Protein AF-A0A2M7YUF9-F1 (afdb_monomer)

Solvent-accessible surface area (backbone atoms only — not comparable to full-atom values): 6495 Å² total; per-residue (Å²): 114,73,64,61,55,50,53,52,50,51,51,51,51,52,52,50,52,50,50,50,64,77,37,62,90,40,57,42,71,44,78,54,97,93,40,81,44,72,68,41,44,47,64,59,57,52,51,52,52,49,51,53,54,47,51,54,51,48,51,55,50,52,54,51,51,53,51,50,53,52,49,52,55,50,55,52,52,52,52,57,48,52,54,47,53,54,50,52,65,68,66,53,77,84,82,85,79,76,92,76,76,80,88,83,84,77,91,133

Secondary structure (DSSP, 8-state):
-HHHHHHHHHHHHHHHHHHHHHTTT-EEEEEETTEEEEEEEHHHHHHHHHHHHHHHHHHHHHHHHHHHHHHHHHHHHHHHHHHHHHHHHHHS---S------------

pLDDT: mean 87.33, std 14.33, range [48.59, 98.06]

Radius of gyration: 35.57 Å; Cα contacts (8 Å, |Δi|>4): 32; chains: 1; bounding box: 66×35×110 Å

Sequence (108 aa):
MWFFKGILFLILLFVLAYFFITNSGQAVDLHFFGKLYPAISVYWVVVVSYLLGFLTSFLVAAFREFRLHRQHRGLRKEIEAKDREIAELRTLPLRNSTGDKPETDDDA

Foldseek 3Di:
DVVVVVVVVVVVVVVVVVVCVVQVCPFDWDCDPNDTDGGHRPVVVVVVVVVVVVVVVVVVVVVVVVVVVVVVVVVVVVVVVVVVVVVVVVPPPPPDDPPCDDDDDDDD

Structure (mmCIF, N/CA/C/O backbone):
data_AF-A0A2M7YUF9-F1
#
_entry.id   AF-A0A2M7YUF9-F1
#
loop_
_atom_site.group_PDB
_atom_site.id
_atom_site.type_symbol
_atom_site.label_atom_id
_atom_site.label_alt_id
_atom_site.label_comp_id
_atom_site.label_asym_id
_atom_site.label_entity_id
_atom_site.label_seq_id
_atom_site.pdbx_PDB_ins_code
_atom_site.Cartn_x
_atom_site.Cartn_y
_atom_site.Cartn_z
_atom_site.occupancy
_atom_site.B_iso_or_equiv
_atom_site.auth_seq_id
_atom_site.auth_comp_id
_atom_site.auth_asym_id
_atom_site.auth_atom_id
_atom_site.pdbx_PDB_model_num
ATOM 1 N N . MET A 1 1 ? 9.945 9.395 14.363 1.00 69.69 1 MET A N 1
ATOM 2 C CA . MET A 1 1 ? 10.384 10.735 13.920 1.00 69.69 1 MET A CA 1
ATOM 3 C C . MET A 1 1 ? 9.861 10.992 12.512 1.00 69.69 1 MET A C 1
ATOM 5 O O . MET A 1 1 ? 10.176 10.231 11.605 1.00 69.69 1 MET A O 1
ATOM 9 N N . TRP A 1 2 ? 8.995 11.991 12.347 1.00 90.19 2 TRP A N 1
ATOM 10 C CA . TRP A 1 2 ? 8.293 12.273 11.086 1.00 90.19 2 TRP A CA 1
ATOM 11 C C . TRP A 1 2 ? 9.253 12.656 9.944 1.00 90.19 2 TRP A C 1
ATOM 13 O O . TRP A 1 2 ? 9.094 12.181 8.825 1.00 90.19 2 TRP A O 1
ATOM 23 N N . PHE A 1 3 ? 10.336 13.369 10.270 1.00 94.12 3 PHE A N 1
ATOM 24 C CA . PHE A 1 3 ? 11.407 13.730 9.333 1.00 94.12 3 PHE A CA 1
ATOM 25 C C . PHE A 1 3 ? 12.074 12.529 8.649 1.00 94.12 3 PHE A C 1
ATOM 27 O O . PHE A 1 3 ? 12.182 12.503 7.428 1.00 94.12 3 PHE A O 1
ATOM 34 N N . PHE A 1 4 ? 12.469 11.502 9.408 1.00 95.19 4 PHE A N 1
ATOM 35 C CA . PHE A 1 4 ? 13.097 10.301 8.839 1.00 95.19 4 PHE A CA 1
ATOM 36 C C . PHE A 1 4 ? 12.156 9.549 7.894 1.00 95.19 4 PHE A C 1
ATOM 38 O O . PHE A 1 4 ? 12.587 9.069 6.851 1.00 95.19 4 PHE A O 1
ATOM 45 N N . LYS A 1 5 ? 10.859 9.488 8.227 1.00 93.88 5 LYS A N 1
ATOM 46 C CA . LYS A 1 5 ? 9.838 8.918 7.336 1.00 93.88 5 LYS A CA 1
ATOM 47 C C . LYS A 1 5 ? 9.702 9.734 6.050 1.00 93.88 5 LYS A C 1
ATOM 49 O O . LYS A 1 5 ? 9.604 9.140 4.984 1.00 93.88 5 LYS A O 1
ATOM 54 N N . GLY A 1 6 ? 9.746 11.063 6.147 1.00 95.88 6 GLY A N 1
ATOM 55 C CA . GLY A 1 6 ? 9.727 11.956 4.988 1.00 95.88 6 GLY A CA 1
ATOM 56 C C . GLY A 1 6 ? 10.934 11.758 4.068 1.00 95.88 6 GLY A C 1
ATOM 57 O O . GLY A 1 6 ? 10.758 11.570 2.869 1.00 95.88 6 GLY A O 1
ATOM 58 N N . ILE A 1 7 ? 12.147 11.718 4.628 1.00 97.19 7 ILE A N 1
ATOM 59 C CA . ILE A 1 7 ? 13.383 11.477 3.864 1.00 97.19 7 ILE A CA 1
ATOM 60 C C . ILE A 1 7 ? 13.350 10.101 3.194 1.00 97.19 7 ILE A C 1
ATOM 62 O O . ILE A 1 7 ? 13.641 9.990 2.007 1.00 97.19 7 ILE A O 1
ATOM 66 N N . LEU A 1 8 ? 12.946 9.058 3.923 1.00 96.75 8 LEU A N 1
ATOM 67 C CA . LEU A 1 8 ? 12.827 7.711 3.368 1.00 96.75 8 LEU A CA 1
ATOM 68 C C . LEU A 1 8 ? 11.819 7.662 2.210 1.00 96.75 8 LEU A C 1
ATOM 70 O O . LEU A 1 8 ? 12.094 7.045 1.183 1.00 96.75 8 LEU A O 1
ATOM 74 N N . PHE A 1 9 ? 10.675 8.334 2.355 1.00 95.81 9 PHE A N 1
ATOM 75 C CA . PHE A 1 9 ? 9.665 8.421 1.301 1.00 95.81 9 PHE A CA 1
ATOM 76 C C . PHE A 1 9 ? 10.179 9.179 0.072 1.00 95.81 9 PHE A C 1
ATOM 78 O O . PHE A 1 9 ? 9.943 8.749 -1.053 1.00 95.81 9 PHE A O 1
ATOM 85 N N . LEU A 1 10 ? 10.930 10.265 0.277 1.00 96.56 10 LEU A N 1
ATOM 86 C CA . LEU A 1 10 ? 11.544 11.023 -0.811 1.00 96.56 10 LEU A CA 1
ATOM 87 C C . LEU A 1 10 ? 12.566 10.174 -1.580 1.00 96.56 10 LEU A C 1
ATOM 89 O O . LEU A 1 10 ? 12.536 10.147 -2.807 1.00 96.56 10 LEU A O 1
ATOM 93 N N . ILE A 1 11 ? 13.429 9.440 -0.871 1.00 97.56 11 ILE A N 1
ATOM 94 C CA . ILE A 1 11 ? 14.392 8.514 -1.488 1.00 97.56 11 ILE A CA 1
ATOM 95 C C . ILE A 1 11 ? 13.653 7.447 -2.297 1.00 97.56 11 ILE A C 1
ATOM 97 O O . ILE A 1 11 ? 13.990 7.214 -3.455 1.00 97.56 11 ILE A O 1
ATOM 101 N N . LEU A 1 12 ? 12.616 6.836 -1.717 1.00 95.56 12 LEU A N 1
ATOM 102 C CA . LEU A 1 12 ? 11.803 5.833 -2.401 1.00 95.56 12 LEU A CA 1
ATOM 103 C C . LEU A 1 12 ? 11.177 6.388 -3.688 1.00 95.56 12 LEU A C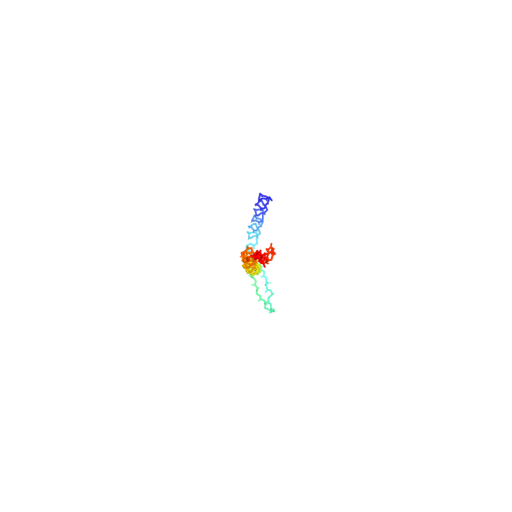 1
ATOM 105 O O . LEU A 1 12 ? 11.209 5.714 -4.715 1.00 95.56 12 LEU A O 1
ATOM 109 N N . LEU A 1 13 ? 10.652 7.617 -3.648 1.00 96.12 13 LEU A N 1
ATOM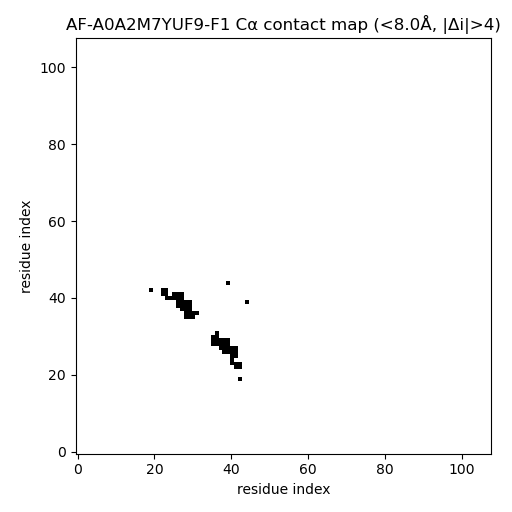 110 C CA . LEU A 1 13 ? 10.076 8.292 -4.812 1.00 96.12 13 LEU A CA 1
ATOM 111 C C . LEU A 1 13 ? 11.114 8.466 -5.931 1.00 96.12 13 LEU A C 1
ATOM 113 O O . LEU A 1 13 ? 10.833 8.127 -7.079 1.00 96.12 13 LEU A O 1
ATOM 117 N N . PHE A 1 14 ? 12.316 8.952 -5.599 1.00 97.50 14 PHE A N 1
ATOM 118 C CA . PHE A 1 14 ? 13.400 9.123 -6.571 1.00 97.50 14 PHE A CA 1
ATOM 119 C C . PHE A 1 14 ? 13.853 7.792 -7.175 1.00 97.50 14 PHE A C 1
ATOM 121 O O . PHE A 1 14 ? 14.037 7.709 -8.388 1.00 97.50 14 PHE A O 1
ATOM 128 N N . VAL A 1 15 ? 13.987 6.746 -6.355 1.00 96.31 15 VAL A N 1
ATOM 129 C CA . VAL A 1 15 ? 14.345 5.399 -6.824 1.00 96.31 15 VAL A CA 1
ATOM 130 C C . VAL A 1 15 ? 13.284 4.857 -7.781 1.00 96.31 15 VAL A C 1
ATOM 132 O O . VAL A 1 15 ? 13.635 4.358 -8.849 1.00 96.31 15 VAL A O 1
ATOM 135 N N . LEU A 1 16 ? 11.995 4.997 -7.451 1.00 93.69 16 LEU A N 1
ATOM 136 C CA . LEU A 1 16 ? 10.903 4.577 -8.335 1.00 93.69 16 LEU A CA 1
ATOM 137 C C . LEU A 1 16 ? 10.907 5.359 -9.651 1.00 93.69 16 LEU A C 1
ATOM 139 O O . LEU A 1 16 ? 10.811 4.756 -10.716 1.00 93.69 16 LEU A O 1
ATOM 143 N N . ALA A 1 17 ? 11.030 6.686 -9.595 1.00 94.12 17 ALA A N 1
ATOM 144 C CA . ALA A 1 17 ? 11.056 7.521 -10.793 1.00 94.12 17 ALA A CA 1
ATOM 145 C C . ALA A 1 17 ? 12.236 7.152 -11.704 1.00 94.12 17 ALA A C 1
ATOM 147 O O . ALA A 1 17 ? 12.050 6.940 -12.902 1.00 94.12 17 ALA A O 1
ATOM 148 N N . TYR A 1 18 ? 13.431 7.001 -11.129 1.00 95.56 18 TYR A N 1
ATOM 149 C CA . TYR A 1 18 ? 14.621 6.563 -11.853 1.00 95.56 18 TYR A CA 1
ATOM 150 C C . TYR A 1 18 ? 14.426 5.182 -12.489 1.00 95.56 18 TYR A C 1
ATOM 152 O O . TYR A 1 18 ? 14.731 5.001 -13.669 1.00 95.56 18 TYR A O 1
ATOM 160 N N . PHE A 1 19 ? 13.864 4.227 -11.742 1.00 93.00 19 PHE A N 1
ATOM 161 C CA . PHE A 1 19 ? 13.531 2.897 -12.246 1.00 93.00 19 PHE A CA 1
ATOM 162 C C . PHE A 1 19 ? 12.590 2.978 -13.456 1.00 93.00 19 PHE A C 1
ATOM 164 O O . PHE A 1 19 ? 12.898 2.426 -14.509 1.00 93.00 19 PHE A O 1
ATOM 171 N N . PHE A 1 20 ? 11.487 3.723 -13.358 1.00 92.31 20 PHE A N 1
ATOM 172 C CA . PHE A 1 20 ? 10.533 3.839 -14.462 1.00 92.31 20 PHE A CA 1
ATOM 173 C C . PHE A 1 20 ? 11.125 4.513 -15.700 1.00 92.31 20 PHE A C 1
ATOM 175 O O . PHE A 1 20 ? 10.857 4.064 -16.810 1.00 92.31 20 PHE A O 1
ATOM 182 N N . ILE A 1 21 ? 11.947 5.551 -15.530 1.00 93.81 21 ILE A N 1
ATOM 183 C CA . ILE A 1 21 ? 12.598 6.237 -16.655 1.00 93.81 21 ILE A CA 1
ATOM 184 C C . ILE A 1 21 ? 13.561 5.285 -17.369 1.00 93.81 21 ILE A C 1
ATOM 186 O O . ILE A 1 21 ? 13.468 5.108 -18.584 1.00 93.81 21 ILE A O 1
ATOM 190 N N . THR A 1 22 ? 14.447 4.635 -16.613 1.00 94.19 22 THR A N 1
ATOM 191 C CA . THR A 1 22 ? 15.476 3.736 -17.161 1.00 94.19 22 THR A CA 1
ATOM 192 C C . THR A 1 22 ? 14.899 2.463 -17.779 1.00 94.19 22 THR A C 1
ATOM 194 O O . THR A 1 22 ? 15.469 1.945 -18.734 1.00 94.19 22 THR A O 1
ATOM 197 N N . ASN A 1 23 ? 13.749 1.995 -17.289 1.00 92.38 23 ASN A N 1
ATOM 198 C CA . ASN A 1 23 ? 13.093 0.771 -17.758 1.00 92.38 23 ASN A CA 1
ATOM 199 C C . ASN A 1 23 ? 11.905 1.054 -18.704 1.00 92.38 23 ASN A C 1
ATOM 201 O O . ASN A 1 23 ? 11.195 0.127 -19.089 1.00 92.38 23 ASN A O 1
ATOM 205 N N . SER A 1 24 ? 11.663 2.312 -19.093 1.00 88.25 24 SER A N 1
ATOM 206 C CA . SER A 1 24 ? 10.472 2.716 -19.867 1.00 88.25 24 SER A CA 1
ATOM 207 C C . SER A 1 24 ? 10.339 2.010 -21.223 1.00 88.25 24 SER A C 1
ATOM 209 O O . SER A 1 24 ? 9.230 1.678 -21.640 1.00 88.25 24 SER A O 1
ATOM 211 N N . GLY A 1 25 ? 11.463 1.738 -21.890 1.00 91.50 25 GLY A N 1
ATOM 212 C CA . GLY A 1 25 ? 11.511 1.012 -23.162 1.00 91.50 25 GLY A CA 1
ATOM 213 C C . GLY A 1 25 ? 11.615 -0.509 -23.027 1.00 91.50 25 GLY A C 1
ATOM 214 O O . GLY A 1 25 ? 11.687 -1.199 -24.041 1.00 91.50 25 GLY A O 1
ATOM 215 N N . GLN A 1 26 ? 11.666 -1.048 -21.806 1.00 93.38 26 GLN A N 1
ATOM 216 C CA . GLN A 1 26 ? 11.831 -2.481 -21.592 1.00 93.38 26 GLN A CA 1
ATOM 217 C C . GLN A 1 26 ? 10.481 -3.195 -21.559 1.00 93.38 26 GLN A C 1
ATOM 219 O O . GLN A 1 26 ? 9.513 -2.748 -20.936 1.00 93.38 26 GLN A O 1
ATOM 224 N N . ALA A 1 27 ? 10.447 -4.345 -22.223 1.00 94.81 27 ALA A N 1
ATOM 225 C CA . ALA A 1 27 ? 9.306 -5.237 -22.265 1.00 94.81 27 ALA A CA 1
ATOM 226 C C . ALA A 1 27 ? 9.704 -6.622 -21.747 1.00 94.81 27 ALA A C 1
ATOM 228 O O . ALA A 1 27 ? 10.856 -7.037 -21.875 1.00 94.81 27 ALA A O 1
ATOM 229 N N . VAL A 1 28 ? 8.745 -7.314 -21.141 1.00 92.75 28 VAL A N 1
ATOM 230 C CA . VAL A 1 28 ? 8.900 -8.651 -20.571 1.00 92.75 28 VAL A CA 1
ATOM 231 C C . VAL A 1 28 ? 7.795 -9.569 -21.070 1.00 92.75 28 VAL A C 1
ATOM 233 O O . VAL A 1 28 ? 6.658 -9.146 -21.292 1.00 92.75 28 VAL A O 1
ATOM 236 N N . ASP A 1 29 ? 8.135 -10.844 -21.201 1.00 94.69 29 ASP A N 1
ATOM 237 C CA . ASP A 1 29 ? 7.188 -11.889 -21.561 1.00 94.69 29 ASP A CA 1
ATOM 238 C C . ASP A 1 29 ? 6.563 -12.471 -20.293 1.00 94.69 29 ASP A C 1
ATOM 240 O O . ASP A 1 29 ? 7.217 -13.149 -19.493 1.00 94.69 29 ASP A O 1
ATOM 244 N N . LEU A 1 30 ? 5.277 -12.196 -20.090 1.00 93.00 30 LEU A N 1
ATOM 245 C CA . LEU A 1 30 ? 4.565 -12.616 -18.895 1.00 93.00 30 LEU A CA 1
ATOM 246 C C . LEU A 1 30 ? 3.911 -13.978 -19.118 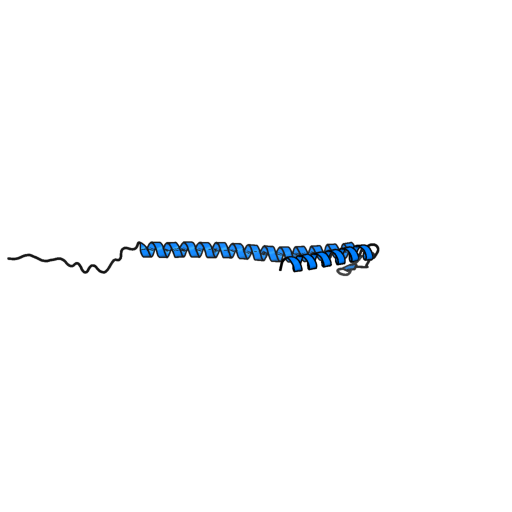1.00 93.00 30 LEU A C 1
ATOM 248 O O . LEU A 1 30 ? 3.013 -14.132 -19.945 1.00 93.00 30 LEU A O 1
ATOM 252 N N . HIS A 1 31 ? 4.327 -14.962 -18.329 1.00 93.25 31 HIS A N 1
ATOM 253 C CA . HIS A 1 31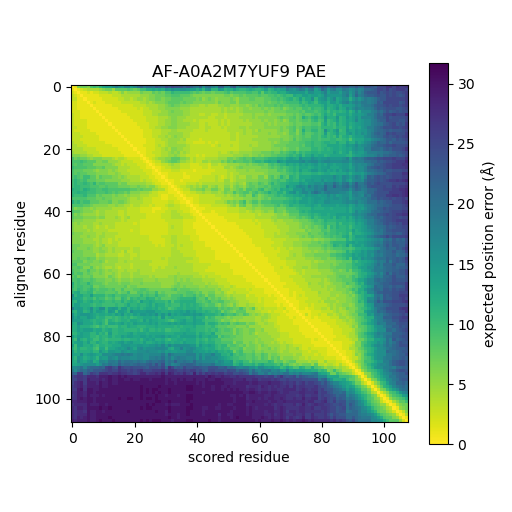 ? 3.671 -16.261 -18.266 1.00 93.25 31 HIS A CA 1
ATOM 254 C C . HIS A 1 31 ? 2.668 -16.247 -17.116 1.00 93.25 31 HIS A C 1
ATOM 256 O O . HIS A 1 31 ? 3.050 -16.248 -15.947 1.00 93.25 31 HIS A O 1
ATOM 262 N N . PHE A 1 32 ? 1.377 -16.221 -17.439 1.00 91.44 32 PHE A N 1
ATOM 263 C CA . PHE A 1 32 ? 0.312 -16.123 -16.447 1.00 91.44 32 PHE A CA 1
ATOM 264 C C . PHE A 1 32 ? -0.742 -17.204 -16.684 1.00 91.44 32 PHE A C 1
ATOM 266 O O . PHE A 1 32 ? -1.356 -17.257 -17.747 1.00 91.44 32 PHE A O 1
ATOM 273 N N . PHE A 1 33 ? -0.932 -18.091 -15.699 1.00 91.12 33 PHE A N 1
ATOM 274 C CA . PHE A 1 33 ? -1.876 -19.221 -15.762 1.00 91.12 33 PHE A CA 1
ATOM 275 C C . PHE A 1 33 ? -1.789 -20.034 -17.068 1.00 91.12 33 PHE A C 1
ATOM 277 O O . PHE A 1 33 ? -2.793 -20.317 -17.719 1.00 91.12 33 PHE A O 1
ATOM 284 N N . GLY A 1 34 ? -0.566 -20.386 -17.476 1.00 92.62 34 GLY A N 1
ATOM 285 C CA . GLY A 1 34 ? -0.318 -21.174 -18.688 1.00 92.62 34 GLY A CA 1
ATOM 286 C C . GLY A 1 34 ? -0.492 -20.410 -20.006 1.00 92.62 34 GLY A C 1
ATOM 287 O O . GLY A 1 34 ? -0.324 -21.003 -21.067 1.00 92.62 34 GLY A O 1
ATOM 288 N N . LYS A 1 35 ? -0.799 -19.107 -19.966 1.00 93.44 35 LYS A N 1
ATOM 289 C CA . LYS A 1 35 ? -0.838 -18.234 -21.144 1.00 93.44 35 LYS A CA 1
ATOM 290 C C . LYS A 1 35 ? 0.407 -17.358 -21.206 1.00 93.44 35 LYS A C 1
ATOM 292 O O . LYS A 1 35 ? 0.834 -16.807 -20.191 1.00 93.44 35 LYS A O 1
ATOM 297 N N . LEU A 1 36 ? 0.960 -17.228 -22.408 1.00 94.38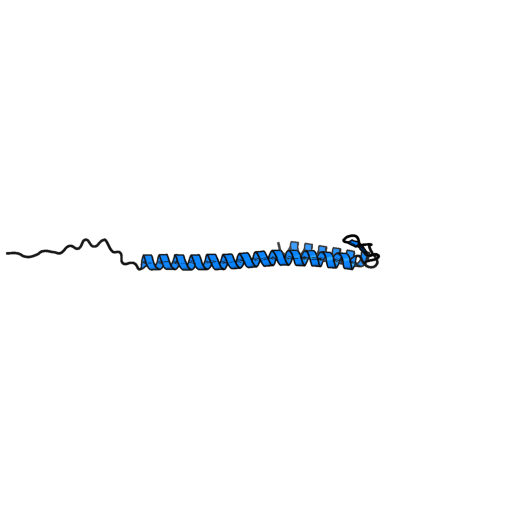 36 LEU A N 1
ATOM 298 C CA . LEU A 1 36 ? 2.061 -16.323 -22.711 1.00 94.38 36 LEU A CA 1
ATOM 299 C C . LEU A 1 36 ? 1.497 -14.984 -23.185 1.00 94.38 36 LEU A C 1
ATOM 301 O O . LEU A 1 36 ? 0.748 -14.936 -24.160 1.00 94.38 36 LEU A O 1
ATOM 305 N N . TYR A 1 37 ? 1.895 -13.909 -22.518 1.00 92.62 37 TYR A N 1
ATOM 306 C CA . TYR A 1 37 ? 1.643 -12.543 -22.947 1.00 92.62 37 TYR A CA 1
ATOM 307 C C . TYR A 1 37 ? 2.985 -11.881 -23.275 1.00 92.62 37 TYR A C 1
ATOM 309 O O . TYR A 1 37 ? 3.688 -11.447 -22.358 1.00 92.62 37 TYR A O 1
ATOM 317 N N . PRO A 1 38 ? 3.377 -11.856 -24.558 1.00 93.12 38 PRO A N 1
ATOM 318 C CA . PRO A 1 38 ? 4.683 -11.358 -24.949 1.00 93.12 38 PRO A CA 1
ATOM 319 C C . PRO A 1 38 ? 4.738 -9.828 -24.934 1.00 93.12 38 PRO A C 1
ATOM 321 O O . PRO A 1 38 ? 3.725 -9.153 -25.130 1.00 93.12 38 PRO A O 1
ATOM 324 N N . ALA A 1 39 ? 5.947 -9.298 -24.756 1.00 93.62 39 ALA A N 1
ATOM 325 C CA . ALA A 1 39 ? 6.276 -7.883 -24.916 1.00 93.62 39 ALA A CA 1
ATOM 326 C C . ALA A 1 39 ? 5.411 -6.904 -24.089 1.00 93.62 39 ALA A C 1
ATOM 328 O O . ALA A 1 39 ? 5.121 -5.786 -24.526 1.00 93.62 39 ALA A O 1
ATOM 329 N N . ILE A 1 40 ? 5.029 -7.279 -22.864 1.00 93.12 40 ILE A N 1
ATOM 330 C CA . ILE A 1 40 ? 4.362 -6.353 -21.942 1.00 93.12 40 ILE A CA 1
ATOM 331 C C . ILE A 1 40 ? 5.401 -5.388 -21.371 1.00 93.12 40 ILE A C 1
ATOM 333 O O . ILE A 1 40 ? 6.403 -5.811 -20.800 1.00 93.12 40 ILE A O 1
ATOM 337 N N . SER A 1 41 ? 5.150 -4.081 -21.468 1.00 93.12 41 SER A N 1
ATOM 338 C CA . SER A 1 41 ? 6.016 -3.078 -20.837 1.00 93.12 41 SER A CA 1
ATOM 339 C C . SER A 1 41 ? 6.117 -3.304 -19.324 1.00 93.12 41 SER A C 1
ATOM 341 O O . SER A 1 41 ? 5.103 -3.460 -18.636 1.00 93.12 41 SER A O 1
ATOM 343 N N . VAL A 1 42 ? 7.343 -3.263 -18.795 1.00 91.50 42 VAL A N 1
ATOM 344 C CA . VAL A 1 42 ? 7.639 -3.463 -17.363 1.00 91.50 42 VAL A CA 1
ATOM 345 C C . VAL A 1 42 ? 6.814 -2.524 -16.477 1.00 91.50 42 VAL A C 1
ATOM 347 O O . VAL A 1 42 ? 6.356 -2.929 -15.407 1.00 91.50 42 VAL A O 1
ATOM 350 N N . TYR A 1 43 ? 6.551 -1.299 -16.945 1.00 89.75 43 TYR A N 1
ATOM 351 C CA . TYR A 1 43 ? 5.716 -0.329 -16.236 1.00 89.75 43 TYR A CA 1
ATOM 352 C C . TYR A 1 43 ? 4.338 -0.900 -15.873 1.00 89.75 43 TYR A C 1
ATOM 354 O O . TYR A 1 43 ? 3.924 -0.814 -14.716 1.00 89.75 43 TYR A O 1
ATOM 362 N N . TRP A 1 44 ? 3.651 -1.542 -16.824 1.00 90.81 44 TRP A N 1
ATOM 363 C CA . TRP A 1 44 ? 2.319 -2.108 -16.592 1.00 90.81 44 TRP A CA 1
ATOM 364 C C . TRP A 1 44 ? 2.343 -3.229 -15.559 1.00 90.81 44 TRP A C 1
ATOM 366 O O . TRP A 1 44 ? 1.481 -3.277 -14.681 1.00 90.81 44 TRP A O 1
ATOM 376 N N . VAL A 1 45 ? 3.355 -4.098 -15.623 1.00 92.25 45 VAL A N 1
ATOM 377 C CA . VAL A 1 45 ? 3.520 -5.205 -14.671 1.00 92.25 45 VAL A CA 1
ATOM 378 C C . VAL A 1 45 ? 3.685 -4.667 -13.251 1.00 92.25 45 VAL A C 1
ATOM 380 O O . VAL A 1 45 ? 3.015 -5.134 -12.327 1.00 92.25 45 VAL A O 1
ATOM 383 N N . VAL A 1 46 ? 4.532 -3.650 -13.077 1.00 91.88 46 VAL A N 1
ATOM 384 C CA . VAL A 1 46 ? 4.785 -3.033 -11.769 1.00 91.88 46 VAL A CA 1
ATOM 385 C C . VAL A 1 46 ? 3.544 -2.312 -11.244 1.00 91.88 46 VAL A C 1
ATOM 387 O O . VAL A 1 46 ? 3.180 -2.513 -10.086 1.00 91.88 46 VAL A O 1
ATOM 390 N N . VAL A 1 47 ? 2.855 -1.529 -12.080 1.00 92.25 47 VAL A N 1
ATOM 391 C CA . VAL A 1 47 ? 1.643 -0.793 -11.677 1.00 92.25 47 VAL A CA 1
ATOM 392 C C . VAL A 1 47 ? 0.527 -1.739 -11.246 1.00 92.25 47 VAL A C 1
ATOM 394 O O . VAL A 1 47 ? -0.060 -1.541 -10.184 1.00 92.25 47 VAL A O 1
ATOM 397 N N . VAL A 1 48 ? 0.250 -2.787 -12.026 1.00 94.25 48 VAL A N 1
ATOM 398 C CA . VAL A 1 48 ? -0.804 -3.757 -11.692 1.00 94.25 48 VAL A CA 1
ATOM 399 C C . VAL A 1 48 ? -0.450 -4.523 -10.417 1.00 94.25 48 VAL A C 1
ATOM 401 O O . VAL A 1 48 ? -1.297 -4.668 -9.536 1.00 94.25 48 VA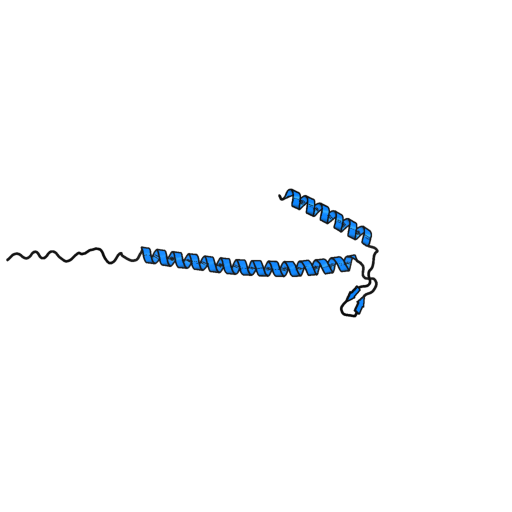L A O 1
ATOM 404 N N . SER A 1 49 ? 0.806 -4.951 -10.269 1.00 94.19 49 SER A N 1
ATOM 405 C CA . SER A 1 49 ? 1.270 -5.646 -9.061 1.00 94.19 49 SER A CA 1
ATOM 406 C C . SER A 1 49 ? 1.149 -4.764 -7.816 1.00 94.19 49 SER A C 1
ATOM 408 O O . SER A 1 49 ? 0.653 -5.212 -6.780 1.00 94.19 49 SER A O 1
ATOM 410 N N . TYR A 1 50 ? 1.540 -3.490 -7.927 1.00 94.38 50 TYR A N 1
ATOM 411 C CA . TYR A 1 50 ? 1.380 -2.511 -6.855 1.00 94.38 50 TYR A CA 1
ATOM 412 C C . TYR A 1 50 ? -0.093 -2.304 -6.503 1.00 94.38 50 TYR A C 1
ATOM 414 O O . TYR A 1 50 ? -0.445 -2.333 -5.327 1.00 94.38 50 TYR A O 1
ATOM 422 N N . LEU A 1 51 ? -0.964 -2.149 -7.503 1.00 96.75 51 LEU A N 1
ATOM 423 C CA . LEU A 1 51 ? -2.391 -1.936 -7.283 1.00 96.75 51 LEU A CA 1
ATOM 424 C C . LEU A 1 51 ? -3.042 -3.128 -6.571 1.00 96.75 51 LEU A C 1
ATOM 426 O O . LEU A 1 51 ? -3.832 -2.930 -5.652 1.00 96.75 51 LEU A O 1
ATOM 430 N N . LEU A 1 52 ? -2.676 -4.358 -6.940 1.00 97.12 52 LEU A N 1
ATOM 431 C CA . LEU A 1 52 ? -3.151 -5.569 -6.267 1.00 97.12 52 LEU A CA 1
ATOM 432 C C . LEU A 1 52 ? -2.659 -5.641 -4.815 1.00 97.12 52 LEU A C 1
ATOM 434 O O . LEU A 1 52 ? -3.448 -5.908 -3.905 1.00 97.12 52 LEU A O 1
ATOM 438 N N . GLY A 1 53 ? -1.377 -5.354 -4.576 1.00 96.75 53 GLY A N 1
ATOM 439 C CA . GLY A 1 53 ? -0.809 -5.289 -3.226 1.00 96.75 53 GLY A CA 1
ATOM 440 C C . GLY A 1 53 ? -1.451 -4.195 -2.365 1.00 96.75 53 GLY A C 1
ATOM 441 O O . GLY A 1 53 ? -1.752 -4.404 -1.187 1.00 96.75 53 GLY A O 1
ATOM 442 N N . PHE A 1 54 ? -1.727 -3.037 -2.961 1.00 96.62 54 PHE A N 1
ATOM 443 C CA . PHE A 1 54 ? -2.411 -1.934 -2.300 1.00 96.62 54 PHE A CA 1
ATOM 444 C C . PHE A 1 54 ? -3.854 -2.304 -1.960 1.00 96.62 54 PHE A C 1
ATOM 446 O O . PHE A 1 54 ? -4.263 -2.151 -0.813 1.00 96.62 54 PHE A O 1
ATOM 453 N N . LEU A 1 55 ? -4.612 -2.838 -2.921 1.00 98.06 55 LEU A N 1
ATOM 454 C CA . LEU A 1 55 ? -6.017 -3.189 -2.731 1.00 98.06 55 LEU A CA 1
ATOM 455 C C . LEU A 1 55 ? -6.188 -4.267 -1.655 1.00 98.06 55 LEU A C 1
ATOM 457 O O . LEU A 1 55 ? -7.046 -4.143 -0.784 1.00 98.06 55 LEU A O 1
ATOM 461 N N . THR A 1 56 ? -5.337 -5.294 -1.672 1.00 97.56 56 THR A N 1
ATOM 462 C CA . THR A 1 56 ? -5.329 -6.344 -0.641 1.00 97.56 56 THR A CA 1
ATOM 463 C C . THR A 1 56 ? -4.996 -5.780 0.741 1.00 97.56 56 THR A C 1
ATOM 465 O O . THR A 1 56 ? -5.720 -6.045 1.702 1.00 97.56 56 THR A O 1
ATOM 468 N N . SER A 1 57 ? -3.964 -4.939 0.848 1.00 97.00 57 SER A N 1
ATOM 469 C CA . SER A 1 57 ? -3.596 -4.279 2.108 1.00 97.00 57 SER A CA 1
ATOM 470 C C . SER A 1 57 ? -4.699 -3.351 2.621 1.00 97.00 57 SER A C 1
ATOM 472 O O . SER A 1 57 ? -5.015 -3.354 3.811 1.00 97.00 57 SER A O 1
ATOM 474 N N . PHE A 1 58 ? -5.318 -2.590 1.718 1.00 96.56 58 PHE A N 1
ATOM 475 C CA . PHE A 1 58 ? -6.419 -1.684 2.015 1.00 96.56 58 PHE A CA 1
ATOM 476 C C . PHE A 1 58 ? -7.638 -2.442 2.543 1.00 96.56 58 PHE A C 1
ATOM 478 O O . PHE A 1 58 ? -8.182 -2.067 3.579 1.00 96.56 58 PHE A O 1
ATOM 485 N N . LEU A 1 59 ? -8.023 -3.546 1.896 1.00 97.75 59 LEU A N 1
ATOM 486 C CA . LEU A 1 59 ? -9.108 -4.412 2.358 1.00 97.75 59 LEU A CA 1
ATOM 487 C C . LEU A 1 59 ? -8.831 -4.942 3.769 1.00 97.75 59 LEU A C 1
ATOM 489 O O . LEU A 1 59 ? -9.680 -4.817 4.651 1.00 97.75 59 LEU A O 1
ATOM 493 N N . VAL A 1 60 ? -7.632 -5.478 4.020 1.00 97.25 60 VAL A N 1
ATOM 494 C CA . VAL A 1 60 ? -7.245 -5.982 5.350 1.00 97.25 60 VAL A CA 1
ATOM 495 C C . VAL A 1 60 ? -7.304 -4.876 6.408 1.00 97.25 60 VAL A C 1
ATOM 497 O O . VAL A 1 60 ? -7.825 -5.099 7.505 1.00 97.25 60 VAL A O 1
ATOM 500 N N . ALA A 1 61 ? -6.800 -3.681 6.092 1.00 96.75 61 ALA A N 1
ATOM 501 C CA . ALA A 1 61 ? -6.854 -2.530 6.988 1.00 96.75 61 ALA A CA 1
ATOM 502 C C . ALA A 1 61 ? -8.301 -2.099 7.273 1.00 96.75 61 ALA A C 1
ATOM 504 O O . ALA A 1 61 ? -8.669 -1.930 8.434 1.00 96.75 61 ALA A O 1
ATOM 505 N N . ALA A 1 62 ? -9.143 -2.014 6.242 1.00 96.25 62 ALA A N 1
ATOM 506 C CA . ALA A 1 62 ? -10.553 -1.664 6.373 1.00 96.25 62 ALA A CA 1
ATOM 507 C C . ALA A 1 62 ? -11.317 -2.670 7.251 1.00 96.25 62 ALA A C 1
ATOM 509 O O . ALA A 1 62 ? -12.062 -2.273 8.149 1.00 96.25 62 ALA A O 1
ATOM 510 N N . PHE A 1 63 ? -11.092 -3.976 7.064 1.00 96.56 63 PHE A N 1
ATOM 511 C CA . PHE A 1 63 ? -11.706 -5.006 7.909 1.00 96.56 63 PHE A CA 1
ATOM 512 C C . PHE A 1 63 ? -11.259 -4.908 9.370 1.00 96.56 63 PHE A C 1
ATOM 514 O O . PHE A 1 63 ? -12.082 -5.056 10.281 1.00 96.56 63 PHE A O 1
ATOM 521 N N . ARG A 1 64 ? -9.969 -4.645 9.613 1.00 95.56 64 ARG A N 1
ATOM 522 C CA . ARG A 1 64 ? -9.442 -4.424 10.967 1.00 95.56 64 ARG A CA 1
ATOM 523 C C . ARG A 1 64 ? -10.104 -3.224 11.631 1.00 95.56 64 ARG A C 1
ATOM 525 O O . ARG A 1 64 ? -10.565 -3.352 1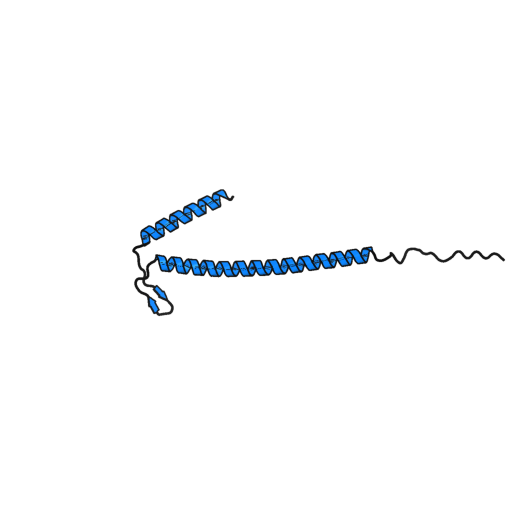2.764 1.00 95.56 64 ARG A O 1
ATOM 532 N N . GLU A 1 65 ? -10.194 -2.111 10.914 1.00 95.38 65 GLU A N 1
ATOM 533 C CA . GLU A 1 65 ? -10.780 -0.869 11.415 1.00 95.38 65 GLU A CA 1
ATOM 534 C C . GLU A 1 65 ? -12.261 -1.045 11.757 1.00 95.38 65 GLU A C 1
ATOM 536 O O . GLU A 1 65 ? -12.729 -0.654 12.827 1.00 95.38 65 GLU A O 1
ATOM 541 N N . PHE A 1 66 ? -13.000 -1.738 10.891 1.00 94.56 66 PHE A N 1
ATOM 542 C CA . PHE A 1 66 ? -14.408 -2.027 11.120 1.00 94.56 66 PHE A CA 1
ATOM 543 C C . PHE A 1 66 ? -14.634 -2.930 12.341 1.00 94.56 66 PHE A C 1
ATOM 545 O O . PHE A 1 66 ? -15.554 -2.702 13.134 1.00 94.56 66 PHE A O 1
ATOM 552 N N . ARG A 1 67 ? -13.775 -3.940 12.538 1.00 93.44 67 ARG A N 1
ATOM 553 C CA . ARG A 1 67 ? -13.808 -4.784 13.741 1.00 93.44 67 ARG A CA 1
ATOM 554 C C . ARG A 1 67 ? -13.510 -3.967 14.997 1.00 93.44 67 ARG A C 1
ATOM 556 O O . ARG A 1 67 ? -14.202 -4.144 15.998 1.00 93.44 67 ARG A O 1
ATOM 563 N N . LEU A 1 68 ? -12.529 -3.069 14.929 1.00 94.50 68 LEU A N 1
ATOM 564 C CA . LEU A 1 68 ? -12.144 -2.199 16.038 1.00 94.50 68 LEU A CA 1
ATOM 565 C C . LEU A 1 68 ? -13.294 -1.263 16.437 1.00 94.50 68 LEU A C 1
ATOM 567 O O . LEU A 1 68 ? -13.661 -1.195 17.607 1.00 94.50 68 LEU A O 1
ATOM 571 N N . HIS A 1 69 ? -13.949 -0.638 15.458 1.00 93.44 69 HIS A N 1
ATOM 572 C CA . HIS A 1 69 ? -15.124 0.204 15.682 1.00 93.44 69 HIS A CA 1
ATOM 573 C C . HIS A 1 69 ? -16.288 -0.562 16.324 1.00 93.44 69 HIS A C 1
ATOM 575 O O . HIS A 1 69 ? -16.958 -0.044 17.223 1.00 93.44 69 HIS A O 1
ATOM 581 N N . ARG A 1 70 ? -16.539 -1.805 15.890 1.00 91.94 70 ARG A N 1
ATOM 582 C CA . ARG A 1 70 ? -17.568 -2.663 16.500 1.00 91.94 70 ARG A CA 1
ATOM 583 C C . ARG A 1 70 ? -17.247 -2.991 17.954 1.00 91.94 70 ARG A C 1
ATOM 585 O O . ARG A 1 70 ? -18.136 -2.879 18.794 1.00 91.94 70 ARG A O 1
ATOM 592 N N . GLN A 1 71 ? -15.997 -3.344 18.252 1.00 93.81 71 GLN A N 1
ATOM 593 C CA . GLN A 1 71 ? -15.551 -3.596 19.624 1.00 93.81 71 GLN A CA 1
ATOM 594 C C . GLN A 1 71 ? -15.711 -2.341 20.481 1.00 93.81 71 GLN A C 1
ATOM 596 O O . GLN A 1 71 ? -16.357 -2.399 21.519 1.00 93.81 71 GLN A O 1
ATOM 601 N N . HIS A 1 72 ? -15.247 -1.186 20.005 1.00 93.88 72 HIS A N 1
ATOM 602 C CA . HIS A 1 72 ? -15.354 0.073 20.740 1.00 93.88 72 HIS A CA 1
ATOM 603 C C . HIS A 1 72 ? -16.809 0.438 21.079 1.00 93.88 72 HIS A C 1
ATOM 605 O O . HIS A 1 72 ? -17.113 0.849 22.197 1.00 93.88 72 HIS A O 1
ATOM 611 N N . ARG A 1 73 ? -17.742 0.235 20.138 1.00 92.38 73 ARG A N 1
ATOM 612 C CA . ARG A 1 73 ? -19.181 0.426 20.392 1.00 92.38 73 ARG A CA 1
ATOM 613 C C . ARG A 1 73 ? -19.733 -0.566 21.418 1.00 92.38 73 ARG A C 1
ATOM 615 O O . ARG A 1 73 ? -20.579 -0.175 22.215 1.00 92.38 73 ARG A O 1
ATOM 622 N N . GLY A 1 74 ? -19.279 -1.819 21.388 1.00 92.69 74 GLY A N 1
ATOM 623 C CA . GLY A 1 74 ? -19.654 -2.843 22.365 1.00 92.69 74 GLY A CA 1
ATOM 624 C C . GLY A 1 74 ? -19.174 -2.495 23.772 1.00 92.69 74 GLY A C 1
ATOM 625 O O . GLY A 1 74 ? -19.992 -2.397 24.681 1.00 92.69 74 GLY A O 1
ATOM 626 N N . LEU A 1 75 ? -17.878 -2.203 23.924 1.00 93.00 75 LEU A N 1
ATOM 627 C CA . LEU A 1 75 ? -17.291 -1.815 25.209 1.00 93.00 75 LEU A CA 1
ATOM 628 C C . LEU A 1 75 ? -17.954 -0.556 25.784 1.00 93.00 75 LEU A C 1
ATOM 630 O O . LEU A 1 75 ? -18.247 -0.508 26.973 1.00 93.00 75 LEU A O 1
ATOM 634 N N . ARG A 1 76 ? -18.257 0.447 24.950 1.00 94.50 76 ARG A N 1
ATOM 635 C CA . ARG A 1 76 ? -18.938 1.669 25.407 1.00 94.50 76 ARG A CA 1
ATOM 636 C C . ARG A 1 76 ? -20.338 1.390 25.960 1.00 94.50 76 ARG A C 1
ATOM 638 O O . ARG A 1 76 ? -20.712 1.983 26.963 1.00 94.50 76 ARG A O 1
ATOM 645 N N . LYS A 1 77 ? -21.092 0.476 25.339 1.00 93.31 77 LYS A N 1
ATOM 646 C CA . LYS A 1 77 ? -22.406 0.054 25.852 1.00 93.31 77 LYS A CA 1
ATOM 647 C C . LYS A 1 77 ? -22.296 -0.713 27.169 1.00 93.31 77 LYS A C 1
ATOM 649 O O . LYS A 1 77 ? -23.145 -0.534 28.030 1.00 93.31 77 LYS A O 1
ATOM 654 N N . GLU A 1 78 ? -21.274 -1.553 27.325 1.00 93.69 78 GLU A N 1
ATOM 655 C CA . GLU A 1 78 ? -21.044 -2.290 28.574 1.00 93.69 78 GLU A CA 1
ATOM 656 C C . GLU A 1 78 ? -20.686 -1.346 29.729 1.00 93.69 78 GLU A C 1
ATOM 658 O O . GLU A 1 78 ? -21.202 -1.510 30.831 1.00 93.69 78 GLU A O 1
ATOM 663 N N . ILE A 1 79 ? -19.865 -0.324 29.465 1.00 94.81 79 ILE A N 1
ATOM 664 C CA . ILE A 1 79 ? -19.560 0.735 30.437 1.00 94.81 79 ILE A CA 1
ATOM 665 C C . ILE A 1 79 ? -20.847 1.460 30.849 1.00 94.81 79 ILE A C 1
ATOM 667 O O . ILE A 1 79 ? -21.151 1.526 32.035 1.00 94.81 79 ILE A O 1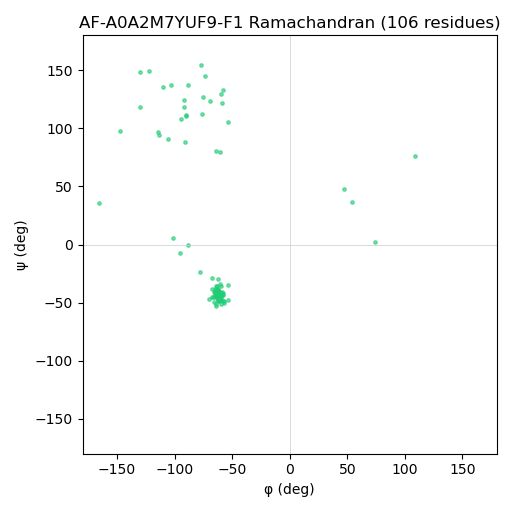
ATOM 671 N N . GLU A 1 80 ? -21.649 1.919 29.882 1.00 94.38 80 GLU A N 1
ATOM 672 C CA . GLU A 1 80 ? -22.915 2.610 30.170 1.00 94.38 80 GLU A CA 1
ATOM 673 C C . GLU A 1 80 ? -23.907 1.732 30.960 1.00 94.38 80 GLU A C 1
ATOM 675 O O . GLU A 1 80 ? -24.655 2.251 31.786 1.00 94.38 80 GLU A O 1
ATOM 680 N N . ALA A 1 81 ? -23.931 0.415 30.728 1.00 93.25 81 ALA A N 1
ATOM 681 C CA . ALA A 1 81 ? -24.775 -0.513 31.482 1.00 93.25 81 ALA A CA 1
ATOM 682 C C . ALA A 1 81 ? -24.292 -0.682 32.932 1.00 93.25 81 ALA A C 1
ATOM 684 O O . ALA A 1 81 ? -25.090 -0.548 33.857 1.00 93.25 81 ALA A O 1
ATOM 685 N N . LYS A 1 82 ? -22.986 -0.893 33.138 1.00 92.06 82 LYS A N 1
ATOM 686 C CA . LYS A 1 82 ? -22.394 -1.007 34.482 1.00 92.06 82 LYS A CA 1
ATOM 687 C C . LYS A 1 82 ? -22.552 0.276 35.295 1.00 92.06 82 LYS A C 1
ATOM 689 O O . LYS A 1 82 ? -22.849 0.211 36.484 1.00 92.06 82 LYS A O 1
ATOM 694 N N . ASP A 1 83 ? -22.415 1.437 34.660 1.00 93.50 83 ASP A N 1
ATOM 695 C CA . ASP A 1 83 ? -22.625 2.726 35.323 1.00 93.50 83 ASP A CA 1
ATOM 696 C C . ASP A 1 83 ? -24.079 2.896 35.795 1.00 93.50 83 ASP A C 1
ATOM 698 O O . ASP A 1 83 ? -24.317 3.441 36.876 1.00 93.50 83 ASP A O 1
ATOM 702 N N . ARG A 1 84 ? -25.059 2.387 35.030 1.00 90.69 84 ARG A N 1
ATOM 703 C CA . ARG A 1 84 ? -26.472 2.366 35.448 1.00 90.69 84 ARG A CA 1
ATOM 704 C C . ARG A 1 84 ? -26.708 1.427 36.623 1.00 90.69 84 ARG A C 1
ATOM 706 O O . ARG A 1 84 ? -27.358 1.841 37.575 1.00 90.69 84 ARG A O 1
ATOM 713 N N . GLU A 1 85 ? -26.148 0.218 36.596 1.00 91.31 85 GLU A N 1
ATOM 714 C CA . GLU A 1 85 ? -26.262 -0.730 37.714 1.00 91.31 85 GLU A CA 1
ATOM 715 C C . GLU A 1 85 ? -25.687 -0.138 39.009 1.00 91.31 85 GLU A C 1
ATOM 717 O O . GLU A 1 85 ? -26.317 -0.203 40.063 1.00 91.31 85 GLU A O 1
ATOM 722 N N . ILE A 1 86 ? -24.524 0.519 38.939 1.00 90.50 86 ILE A N 1
ATOM 723 C CA . ILE A 1 86 ? -23.937 1.214 40.094 1.00 90.50 86 ILE A CA 1
ATOM 724 C C . ILE A 1 86 ? -24.852 2.348 40.575 1.00 90.50 86 ILE A C 1
ATOM 726 O O . ILE A 1 86 ? -25.003 2.540 41.783 1.00 90.50 86 ILE A O 1
ATOM 730 N N . ALA A 1 87 ? -25.448 3.115 39.661 1.00 88.06 87 ALA A N 1
ATOM 731 C CA . ALA A 1 87 ? -26.359 4.198 40.017 1.00 88.06 87 ALA A CA 1
ATOM 732 C C . ALA A 1 87 ? -27.633 3.680 40.706 1.00 88.06 87 ALA A C 1
ATOM 734 O O . ALA A 1 87 ? -28.040 4.251 41.714 1.00 88.06 87 ALA A O 1
ATOM 735 N N . GLU A 1 88 ? -28.216 2.584 40.219 1.00 87.50 88 GLU A N 1
ATOM 736 C CA . GLU A 1 88 ? -29.371 1.924 40.840 1.00 87.50 88 GLU A CA 1
ATOM 737 C C . GLU A 1 88 ? -29.028 1.363 42.224 1.00 87.50 88 GLU A C 1
ATOM 739 O O . GLU A 1 88 ? -29.749 1.600 43.191 1.00 87.50 88 GLU A O 1
ATOM 744 N N . LEU A 1 89 ? -27.878 0.698 42.367 1.00 83.62 89 LEU A N 1
ATOM 745 C CA . LEU A 1 89 ? -27.414 0.193 43.664 1.00 83.62 89 LEU A CA 1
ATOM 746 C C . LEU A 1 89 ? -27.170 1.316 44.683 1.00 83.62 89 LEU A C 1
ATOM 748 O O . LEU A 1 89 ? -27.329 1.099 45.881 1.00 83.62 89 LEU A O 1
ATOM 752 N N . ARG A 1 90 ? -26.805 2.520 44.228 1.00 80.62 90 ARG A N 1
ATOM 753 C CA . ARG A 1 90 ? -26.628 3.700 45.092 1.00 80.62 90 ARG A CA 1
ATOM 754 C C . ARG A 1 90 ? -27.941 4.367 45.495 1.00 80.62 90 ARG A C 1
ATOM 756 O O . ARG A 1 90 ? -27.957 5.070 46.501 1.00 80.62 90 ARG A O 1
ATOM 763 N N . THR A 1 91 ? -29.008 4.192 44.719 1.00 74.50 91 THR A N 1
ATOM 764 C CA . THR A 1 91 ? -30.336 4.749 45.022 1.00 74.50 91 THR A CA 1
ATOM 765 C C . THR A 1 91 ? -31.241 3.761 45.748 1.00 74.50 91 THR A C 1
ATOM 767 O O . THR A 1 91 ? -32.302 4.163 46.230 1.00 74.50 91 THR A O 1
ATOM 770 N N . LEU A 1 92 ? -30.823 2.498 45.895 1.00 72.56 92 LEU A N 1
ATOM 771 C CA . LEU A 1 92 ? -31.485 1.562 46.793 1.00 72.56 92 LEU A CA 1
ATOM 772 C C . LEU A 1 92 ? -31.451 2.124 48.225 1.00 72.56 92 LEU A C 1
ATOM 774 O O . LEU A 1 92 ? -30.367 2.365 48.765 1.00 72.56 92 LEU A O 1
ATOM 778 N N . PRO A 1 93 ? -32.614 2.329 48.870 1.00 62.44 93 PRO A N 1
ATOM 779 C CA . PRO A 1 93 ? -32.642 2.726 50.266 1.00 62.44 93 PRO A CA 1
ATOM 780 C C . PRO A 1 93 ? -31.933 1.637 51.068 1.00 62.44 93 PRO A C 1
ATOM 782 O O . PRO A 1 93 ? -32.241 0.455 50.898 1.00 62.44 93 PRO A O 1
ATOM 785 N N . LEU A 1 94 ? -30.980 2.033 51.918 1.00 62.00 94 LEU A N 1
ATOM 786 C CA . LEU A 1 94 ? -30.308 1.164 52.886 1.00 62.00 94 LEU A CA 1
ATOM 787 C C . LEU A 1 94 ? -31.358 0.600 53.850 1.00 62.00 94 LEU A C 1
ATOM 789 O O . LEU A 1 94 ? -31.574 1.089 54.956 1.00 62.00 94 LEU A O 1
ATOM 793 N N . ARG A 1 95 ? -32.076 -0.422 53.401 1.00 56.03 95 ARG A N 1
ATOM 794 C CA . ARG A 1 95 ? -32.994 -1.194 54.212 1.00 56.03 95 ARG A CA 1
ATOM 795 C C . ARG A 1 95 ? -32.098 -2.087 55.055 1.00 56.03 95 ARG A C 1
ATOM 797 O O . ARG A 1 95 ? -31.421 -2.951 54.506 1.00 56.03 95 ARG A O 1
ATOM 804 N N . ASN A 1 96 ? -32.095 -1.808 56.359 1.00 52.41 96 ASN A N 1
ATOM 805 C CA . ASN A 1 96 ? -31.423 -2.511 57.462 1.00 52.41 96 ASN A CA 1
ATOM 806 C C . ASN A 1 96 ? -30.234 -1.741 58.062 1.00 52.41 96 ASN A C 1
ATOM 808 O O . ASN A 1 96 ? -29.079 -2.093 57.846 1.00 52.41 96 ASN A O 1
ATOM 812 N N . SER A 1 97 ? -30.529 -0.721 58.873 1.00 50.47 97 SER A N 1
ATOM 813 C CA . SER A 1 97 ? -29.897 -0.508 60.194 1.00 50.47 97 SER A CA 1
ATOM 814 C C . SER A 1 97 ? -30.667 0.522 61.036 1.00 50.47 97 SER A C 1
ATOM 816 O O . SER A 1 97 ? -30.079 1.281 61.794 1.00 50.47 97 SER A O 1
ATOM 818 N N . THR A 1 98 ? -31.996 0.549 60.945 1.00 48.59 98 THR A N 1
ATOM 819 C CA . THR A 1 98 ? -32.825 1.051 62.043 1.00 48.59 98 THR A CA 1
ATOM 820 C C . THR A 1 98 ? -33.461 -0.160 62.694 1.00 48.59 98 THR A C 1
ATOM 822 O O . THR A 1 98 ? -34.505 -0.659 62.279 1.00 48.59 98 THR A O 1
ATOM 825 N N . GLY A 1 99 ? -32.757 -0.686 63.697 1.00 54.75 99 GLY A N 1
ATOM 826 C CA . GLY A 1 99 ? -33.418 -1.356 64.803 1.00 54.75 99 GLY A CA 1
ATOM 827 C C . GLY A 1 99 ? -34.257 -0.306 65.515 1.00 54.75 99 GLY A C 1
ATOM 828 O O . GLY A 1 99 ? -33.803 0.280 66.484 1.00 54.75 99 GLY A O 1
ATOM 829 N N . ASP A 1 100 ? -35.429 -0.022 64.965 1.00 55.03 100 ASP A N 1
ATOM 830 C CA . ASP A 1 100 ? -36.455 0.757 65.632 1.00 55.03 100 ASP A CA 1
ATOM 831 C C . ASP A 1 100 ? -37.612 -0.205 65.884 1.00 55.03 100 ASP A C 1
ATOM 833 O O . ASP A 1 100 ? -38.387 -0.559 64.989 1.00 55.03 100 ASP A O 1
ATOM 837 N N . LYS A 1 101 ? -37.602 -0.771 67.090 1.00 50.47 101 LYS A N 1
ATOM 838 C CA . LYS A 1 101 ? -38.756 -1.445 67.671 1.00 50.47 101 LYS A CA 1
ATOM 839 C C . LYS A 1 101 ? -39.234 -0.556 68.820 1.00 50.47 101 LYS A C 1
ATOM 841 O O . LYS A 1 101 ? -38.394 -0.066 69.570 1.00 50.47 101 LYS A O 1
ATOM 846 N N . PRO A 1 102 ? -40.553 -0.359 68.914 1.00 49.34 102 PRO A N 1
ATOM 847 C CA . PRO A 1 102 ? -41.166 0.828 69.481 1.00 49.34 102 PRO A CA 1
ATOM 848 C C . PRO A 1 102 ? -41.047 0.875 71.002 1.00 49.34 102 PRO A C 1
ATOM 850 O O . PRO A 1 102 ? -41.133 -0.151 71.677 1.00 49.34 102 PRO A O 1
ATOM 853 N N . GLU A 1 103 ? -40.894 2.098 71.495 1.00 58.53 103 GLU A N 1
ATOM 854 C CA . GLU A 1 103 ? -41.114 2.522 72.873 1.00 58.53 103 GLU A CA 1
ATOM 855 C C . GLU A 1 103 ? -42.530 2.092 73.300 1.00 58.53 103 GLU A C 1
ATOM 857 O O . GLU A 1 103 ? -43.533 2.614 72.816 1.00 58.53 103 GLU A O 1
ATOM 862 N N . THR A 1 104 ? -42.619 1.055 74.133 1.00 55.00 104 THR A N 1
ATOM 863 C CA . THR A 1 104 ? -43.823 0.753 74.910 1.00 55.00 104 THR A CA 1
ATOM 864 C C . THR A 1 104 ? -43.695 1.469 76.244 1.00 55.00 104 THR A C 1
ATOM 866 O O . THR A 1 104 ? -43.169 0.890 77.193 1.00 55.00 104 THR A O 1
ATOM 869 N N . ASP A 1 105 ? -44.161 2.713 76.279 1.00 62.00 105 ASP A N 1
ATOM 870 C CA . ASP A 1 105 ? -44.667 3.339 77.496 1.00 62.00 105 ASP A CA 1
ATOM 871 C C . ASP A 1 105 ? -46.168 3.042 77.558 1.00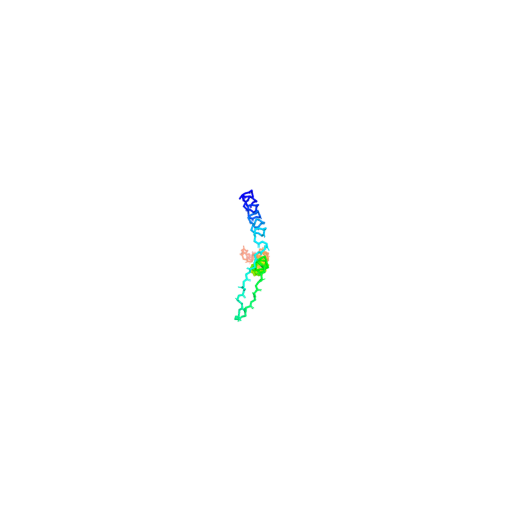 62.00 105 ASP A C 1
ATOM 873 O O . ASP A 1 105 ? -46.936 3.527 76.731 1.00 62.00 105 ASP A O 1
ATOM 877 N N . ASP A 1 106 ? -46.566 2.213 78.518 1.00 55.94 106 ASP A N 1
ATOM 878 C CA . ASP A 1 106 ? -47.894 2.270 79.125 1.00 55.94 106 ASP A CA 1
ATOM 879 C C . ASP A 1 106 ? -47.732 1.833 80.589 1.00 55.94 106 ASP A C 1
ATOM 881 O O . ASP A 1 106 ? -47.634 0.648 80.917 1.00 55.94 106 ASP A O 1
ATOM 885 N N . ASP A 1 107 ? -47.643 2.843 81.453 1.00 55.94 107 ASP A N 1
ATOM 886 C CA . ASP A 1 107 ? -47.850 2.757 82.893 1.00 55.94 107 ASP A CA 1
ATOM 887 C C . ASP A 1 107 ? -49.342 2.496 83.191 1.00 55.94 107 ASP A C 1
ATOM 889 O O . ASP A 1 107 ? -50.187 3.309 82.806 1.00 55.94 107 ASP A O 1
ATOM 893 N N . ALA A 1 108 ? -49.657 1.416 83.922 1.00 49.09 108 ALA A N 1
ATOM 894 C CA . ALA A 1 108 ? -50.759 1.313 84.902 1.00 49.09 108 ALA A CA 1
ATOM 895 C C . ALA A 1 108 ? -50.708 -0.013 85.685 1.00 49.09 108 ALA A C 1
ATOM 897 O O . ALA A 1 108 ? -50.802 -1.091 85.053 1.00 49.09 108 ALA A O 1
#

Mean predicted aligned error: 11.34 Å